Protein AF-A0A6I1F0N5-F1 (afdb_monomer)

Mean predicted aligned error: 3.84 Å

Foldseek 3Di:
DWDFQLVVCVDDPSVVPDDPDDPVLRRQTAPEEEEDPDLPCLVVQPASYEYEYQCPVCPVPPVSVVVSVVSCVVSNHSYYHHPPPPVD

Structure (mmCIF, N/CA/C/O backbone):
data_AF-A0A6I1F0N5-F1
#
_entry.id   AF-A0A6I1F0N5-F1
#
loop_
_atom_site.group_PDB
_atom_site.id
_atom_site.type_symbol
_atom_site.label_atom_id
_atom_site.label_alt_id
_atom_site.label_comp_id
_atom_site.label_asym_id
_atom_site.label_entity_id
_atom_site.label_seq_id
_atom_site.pdbx_PDB_ins_code
_atom_site.Cartn_x
_atom_site.Cartn_y
_atom_site.Cartn_z
_atom_site.occupancy
_atom_site.B_iso_or_equiv
_atom_site.auth_seq_id
_atom_site.auth_comp_id
_atom_site.auth_asym_id
_atom_site.auth_atom_id
_atom_site.pdbx_PDB_model_num
ATOM 1 N N . MET A 1 1 ? -19.900 -0.296 3.363 1.00 76.69 1 MET A N 1
ATOM 2 C CA . MET A 1 1 ? -19.392 0.148 4.679 1.00 76.69 1 MET A CA 1
ATOM 3 C C . MET A 1 1 ? -17.875 0.050 4.626 1.00 76.69 1 MET A C 1
ATOM 5 O O . MET A 1 1 ? -17.406 -0.992 4.193 1.00 76.69 1 MET A O 1
ATOM 9 N N . GLY A 1 2 ? -17.138 1.117 4.937 1.00 92.12 2 GLY A N 1
ATOM 10 C CA . GLY A 1 2 ? -15.667 1.106 4.959 1.00 92.12 2 GLY A CA 1
ATOM 11 C C . GLY A 1 2 ? -15.124 1.177 6.387 1.00 92.12 2 GLY A C 1
ATOM 12 O O . GLY A 1 2 ? -15.885 1.490 7.302 1.00 92.12 2 GLY A O 1
ATOM 13 N N . ILE A 1 3 ? -13.834 0.897 6.567 1.00 96.56 3 ILE A N 1
ATOM 14 C CA . ILE A 1 3 ? -13.122 1.002 7.858 1.00 96.56 3 ILE A CA 1
ATOM 15 C C . ILE A 1 3 ? -12.026 2.064 7.773 1.00 96.56 3 ILE A C 1
ATOM 17 O O . ILE A 1 3 ? -11.584 2.381 6.671 1.00 96.56 3 ILE A O 1
ATOM 21 N N . MET A 1 4 ? -11.572 2.620 8.898 1.00 97.50 4 MET A N 1
ATOM 22 C CA . MET A 1 4 ? -10.445 3.556 8.857 1.00 97.50 4 MET A CA 1
ATOM 23 C C . MET A 1 4 ? -9.122 2.808 8.682 1.00 97.50 4 MET A C 1
ATOM 25 O O . MET A 1 4 ? -8.974 1.673 9.139 1.00 97.50 4 MET A O 1
ATOM 29 N N . VAL A 1 5 ? -8.127 3.464 8.081 1.00 96.81 5 VAL A N 1
ATOM 30 C CA . VAL A 1 5 ? -6.765 2.913 7.948 1.00 96.81 5 VAL A CA 1
ATOM 31 C C . VAL A 1 5 ? -6.206 2.482 9.306 1.00 96.81 5 VAL A C 1
ATOM 33 O O . VAL A 1 5 ? -5.656 1.389 9.422 1.00 96.81 5 VAL A O 1
ATOM 36 N N . ARG A 1 6 ? -6.400 3.289 10.355 1.00 97.00 6 ARG A N 1
ATOM 37 C CA . ARG A 1 6 ? -5.968 2.946 11.721 1.00 97.00 6 ARG A CA 1
ATOM 38 C C . ARG A 1 6 ? -6.578 1.647 12.250 1.00 97.00 6 ARG A C 1
ATOM 40 O O . ARG A 1 6 ? -5.895 0.908 12.948 1.00 97.00 6 ARG A O 1
ATOM 47 N N . ASP A 1 7 ? -7.832 1.364 11.901 1.00 96.56 7 ASP A N 1
ATOM 48 C CA . ASP A 1 7 ? -8.516 0.151 12.344 1.00 96.56 7 ASP A CA 1
ATOM 49 C C . ASP A 1 7 ? -7.988 -1.049 11.551 1.00 96.56 7 ASP A C 1
ATOM 51 O O . ASP A 1 7 ? -7.738 -2.107 12.121 1.00 96.56 7 ASP A O 1
ATOM 55 N N . ALA A 1 8 ? -7.734 -0.866 10.248 1.00 95.88 8 ALA A N 1
ATOM 56 C CA . ALA A 1 8 ? -7.165 -1.894 9.380 1.00 95.88 8 ALA A CA 1
ATOM 57 C C . ALA A 1 8 ? -5.777 -2.368 9.841 1.00 95.88 8 ALA A C 1
ATOM 59 O O . ALA A 1 8 ? -5.491 -3.561 9.767 1.00 95.88 8 ALA A O 1
ATOM 60 N N . LEU A 1 9 ? -4.941 -1.471 10.378 1.00 95.12 9 LEU A N 1
ATOM 61 C CA . LEU A 1 9 ? -3.639 -1.825 10.964 1.00 95.12 9 LEU A CA 1
ATOM 62 C C . LEU A 1 9 ? -3.754 -2.778 12.170 1.00 95.12 9 LEU A C 1
ATOM 64 O O . LEU A 1 9 ? -2.776 -3.426 12.527 1.00 95.12 9 LEU A O 1
ATOM 68 N N . GLY A 1 10 ? -4.936 -2.899 12.779 1.00 95.50 10 GLY A N 1
ATOM 69 C CA . GLY A 1 10 ? -5.225 -3.855 13.849 1.00 95.50 10 GLY A CA 1
ATOM 70 C C . GLY A 1 10 ? -5.710 -5.231 13.374 1.00 95.50 10 GLY A C 1
ATOM 71 O O . GLY A 1 10 ? -6.038 -6.068 14.213 1.00 95.50 10 GLY A O 1
ATOM 72 N N . ILE A 1 11 ? -5.804 -5.481 12.061 1.00 94.56 11 ILE A N 1
ATOM 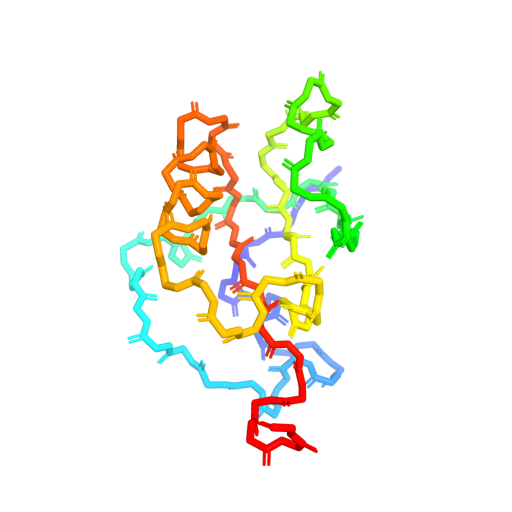73 C CA . ILE A 1 11 ? -6.475 -6.667 11.507 1.00 94.56 11 ILE A CA 1
ATOM 74 C C . ILE A 1 11 ? -5.474 -7.636 10.868 1.00 94.56 11 ILE A C 1
ATOM 76 O O . ILE A 1 11 ? -4.780 -7.305 9.907 1.00 94.56 11 ILE A O 1
ATOM 80 N N . GLY A 1 12 ? -5.482 -8.890 11.330 1.00 92.69 12 GLY A N 1
ATOM 81 C CA . GLY A 1 12 ? -4.796 -10.002 10.667 1.00 92.69 12 GLY A CA 1
ATOM 82 C C . GLY A 1 12 ? -3.310 -9.731 10.421 1.00 92.69 12 GLY A C 1
ATOM 83 O O . GLY A 1 12 ? -2.601 -9.301 11.317 1.00 92.69 12 GLY A O 1
ATOM 84 N N . ALA A 1 13 ? -2.829 -9.967 9.197 1.00 89.25 13 ALA A N 1
ATOM 85 C CA . ALA A 1 13 ? -1.416 -9.775 8.859 1.00 89.25 13 ALA A CA 1
ATOM 86 C C . ALA A 1 13 ? -0.960 -8.301 8.864 1.00 89.25 13 ALA A C 1
ATOM 88 O O . ALA A 1 13 ? 0.242 -8.042 8.944 1.00 89.25 13 ALA A O 1
ATOM 89 N N . LEU A 1 14 ? -1.886 -7.333 8.803 1.00 92.38 14 LEU A N 1
ATOM 90 C CA . LEU A 1 14 ? -1.544 -5.907 8.813 1.00 92.38 14 LEU A CA 1
ATOM 91 C C . LEU A 1 14 ? -0.990 -5.450 10.169 1.00 92.38 14 LEU A C 1
ATOM 93 O O . LEU A 1 14 ? -0.263 -4.460 10.201 1.00 92.38 14 LEU A O 1
ATOM 97 N N . THR A 1 15 ? -1.226 -6.203 11.253 1.00 94.94 15 THR A N 1
ATOM 98 C CA . THR A 1 15 ? -0.637 -5.929 12.578 1.00 94.94 15 THR A CA 1
ATOM 99 C C . THR A 1 15 ? 0.883 -6.044 12.591 1.00 94.94 15 THR A 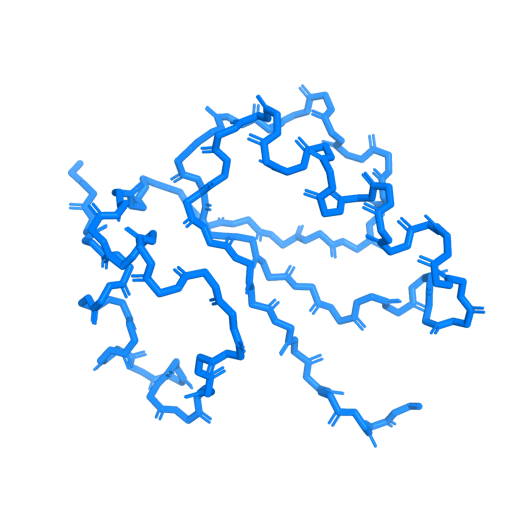C 1
ATOM 101 O O . THR A 1 15 ? 1.538 -5.481 13.462 1.00 94.94 15 THR A O 1
ATOM 104 N N . ASN A 1 16 ? 1.449 -6.783 11.634 1.00 91.25 16 ASN A N 1
ATOM 105 C CA . ASN A 1 16 ? 2.895 -6.921 11.462 1.00 91.25 16 ASN A CA 1
ATOM 106 C C . ASN A 1 16 ? 3.475 -5.801 10.585 1.00 91.25 16 ASN A C 1
ATOM 108 O O . ASN A 1 16 ? 4.693 -5.684 10.447 1.00 91.25 16 ASN A O 1
ATOM 112 N N . GLY A 1 17 ? 2.610 -5.003 9.957 1.00 90.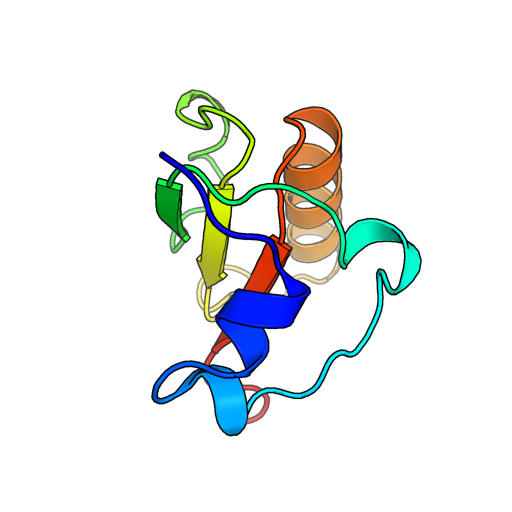62 17 GLY A N 1
ATOM 113 C CA . GLY A 1 17 ? 2.998 -3.854 9.160 1.00 90.62 17 GLY A CA 1
ATOM 114 C C . GLY A 1 17 ? 3.473 -2.700 10.037 1.00 90.62 17 GLY A C 1
ATOM 115 O O . GLY A 1 17 ? 3.015 -2.504 11.162 1.00 90.62 17 GLY A O 1
ATOM 116 N N . LYS A 1 18 ? 4.384 -1.892 9.494 1.00 92.62 18 LYS A N 1
ATOM 117 C CA . LYS A 1 18 ? 4.835 -0.648 10.118 1.00 92.62 18 LYS A CA 1
ATOM 118 C C . LYS A 1 18 ? 4.383 0.534 9.275 1.00 92.62 18 LYS A C 1
ATOM 120 O O . LYS A 1 18 ? 4.634 0.568 8.073 1.00 92.62 18 LYS A O 1
ATOM 125 N N . LEU A 1 19 ? 3.777 1.530 9.916 1.00 94.44 19 LEU A N 1
ATOM 126 C CA . LEU A 1 19 ? 3.500 2.807 9.269 1.00 94.44 19 LEU A CA 1
ATOM 127 C C . LEU A 1 19 ? 4.821 3.551 9.034 1.00 94.44 19 LEU A C 1
ATOM 129 O O . LEU A 1 19 ? 5.527 3.890 9.984 1.00 94.44 19 LEU A O 1
ATOM 133 N N . LEU A 1 20 ? 5.172 3.767 7.767 1.00 94.62 20 LEU A N 1
ATOM 134 C CA . LEU A 1 20 ? 6.408 4.458 7.380 1.00 94.62 20 LEU A CA 1
ATOM 135 C C . LEU A 1 20 ? 6.192 5.959 7.153 1.00 94.62 20 LEU A C 1
ATOM 137 O O . LEU A 1 20 ? 7.078 6.759 7.438 1.00 94.62 20 LEU A O 1
ATOM 141 N N . ALA A 1 21 ? 5.021 6.340 6.643 1.00 94.50 21 ALA A N 1
ATOM 142 C CA . ALA A 1 21 ? 4.669 7.711 6.286 1.00 94.50 21 ALA A CA 1
ATOM 143 C C . ALA A 1 21 ? 3.141 7.897 6.290 1.00 94.50 21 ALA A C 1
ATOM 145 O O . ALA A 1 21 ? 2.398 6.940 6.487 1.00 94.50 21 ALA A O 1
ATOM 146 N N . GLY A 1 22 ? 2.671 9.128 6.055 1.00 94.25 22 GLY A N 1
ATOM 147 C CA . GLY A 1 22 ? 1.240 9.401 5.865 1.00 94.25 22 GLY A CA 1
ATOM 148 C C . GLY A 1 22 ? 0.397 9.325 7.142 1.00 94.25 22 GLY A C 1
ATOM 149 O O . GLY A 1 22 ? -0.773 8.968 7.074 1.00 94.25 22 GLY A O 1
ATOM 150 N N . HIS A 1 23 ? 0.967 9.668 8.302 1.00 96.00 23 HIS A 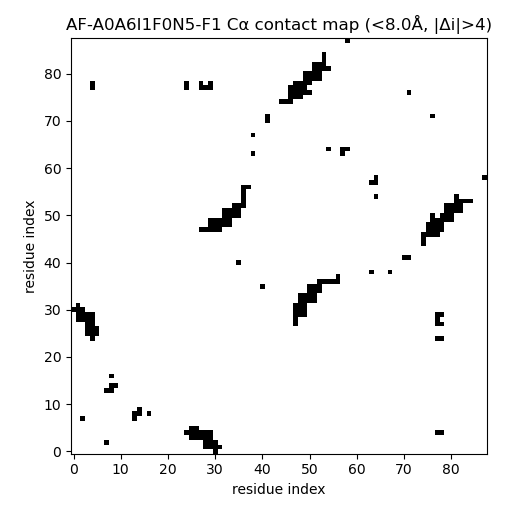N 1
ATOM 151 C CA . HIS A 1 23 ? 0.287 9.627 9.607 1.00 96.00 23 HIS A CA 1
ATOM 152 C C . HIS A 1 23 ? -1.043 10.399 9.635 1.00 96.00 23 HIS A C 1
ATOM 154 O O . HIS A 1 23 ? -1.998 9.962 10.273 1.00 96.00 23 HIS A O 1
ATOM 160 N N . GLU A 1 24 ? -1.137 11.508 8.900 1.00 95.19 24 GLU A N 1
ATOM 161 C CA . GLU A 1 24 ? -2.371 12.298 8.780 1.00 95.19 24 GLU A CA 1
ATOM 162 C C . GLU A 1 24 ? -3.501 11.538 8.056 1.00 95.19 24 GLU A C 1
ATOM 164 O O . GLU A 1 24 ? -4.677 11.814 8.277 1.00 95.19 24 GLU A O 1
ATOM 169 N N . GLY A 1 25 ? -3.159 10.526 7.250 1.00 95.31 25 GLY A N 1
ATOM 170 C CA . GLY A 1 25 ? -4.096 9.672 6.516 1.00 95.31 25 GLY A CA 1
ATOM 171 C C . GLY A 1 25 ? -4.682 8.512 7.327 1.00 95.31 25 GLY A C 1
ATOM 172 O O . GLY A 1 25 ? -5.459 7.728 6.790 1.00 95.31 25 GLY A O 1
ATOM 173 N N . LEU A 1 26 ? -4.367 8.378 8.621 1.00 96.38 26 LEU A N 1
ATOM 174 C CA . LEU A 1 26 ? -4.868 7.274 9.458 1.00 96.38 26 LEU A CA 1
ATOM 175 C C . LEU A 1 26 ? -6.399 7.239 9.603 1.00 96.38 26 LEU A C 1
ATOM 177 O O . LEU A 1 26 ? -6.971 6.182 9.879 1.00 96.38 26 LEU A O 1
ATOM 181 N N . ASN A 1 27 ? -7.054 8.383 9.401 1.00 96.81 27 ASN A N 1
ATOM 182 C CA . ASN A 1 27 ? -8.511 8.511 9.425 1.00 96.81 27 ASN A CA 1
ATOM 183 C C . ASN A 1 27 ? -9.153 8.345 8.034 1.00 96.81 27 ASN A C 1
ATOM 185 O O . ASN A 1 27 ? -10.374 8.457 7.923 1.00 96.81 27 ASN A O 1
ATOM 189 N N . ASN A 1 28 ? -8.368 8.081 6.981 1.00 96.69 28 ASN A N 1
ATOM 190 C CA . ASN A 1 28 ? -8.909 7.785 5.656 1.00 96.69 28 ASN A CA 1
ATOM 191 C C . ASN A 1 28 ? -9.784 6.532 5.718 1.00 96.69 28 ASN A C 1
ATOM 193 O O . ASN A 1 28 ? -9.471 5.572 6.425 1.00 96.69 28 ASN A O 1
ATOM 197 N N . ILE A 1 29 ? -10.872 6.536 4.950 1.00 97.44 29 ILE A N 1
ATOM 198 C CA . ILE A 1 29 ? -11.781 5.397 4.853 1.00 97.44 29 ILE A CA 1
ATOM 199 C C . ILE A 1 29 ? -11.303 4.470 3.741 1.00 97.44 29 ILE A C 1
ATOM 201 O O . ILE A 1 29 ? -11.132 4.894 2.603 1.00 97.44 29 ILE A O 1
ATOM 205 N N . ILE A 1 30 ? -11.139 3.195 4.072 1.00 97.00 30 ILE A N 1
ATOM 206 C CA . ILE A 1 30 ? -10.906 2.104 3.133 1.00 97.00 30 ILE A CA 1
ATOM 207 C C . ILE A 1 30 ? -12.266 1.512 2.757 1.00 97.00 30 ILE A C 1
ATOM 209 O O . ILE A 1 30 ? -12.975 0.950 3.596 1.00 97.00 30 ILE A O 1
ATOM 213 N N . ASN A 1 31 ? -12.631 1.630 1.483 1.00 96.00 31 ASN A N 1
ATOM 214 C CA . ASN A 1 31 ? -13.821 1.027 0.889 1.00 96.00 31 ASN A CA 1
ATOM 215 C C . ASN A 1 31 ? -13.502 -0.234 0.080 1.00 96.00 31 ASN A C 1
ATOM 217 O O . ASN A 1 31 ? -14.351 -1.122 -0.014 1.00 96.00 31 ASN A O 1
ATOM 221 N N . HIS A 1 32 ? -12.299 -0.311 -0.488 1.00 92.81 32 HIS A N 1
ATOM 222 C CA . HIS A 1 32 ? -11.861 -1.419 -1.330 1.00 92.81 32 HIS A CA 1
ATOM 223 C C . HIS A 1 32 ? -10.414 -1.801 -1.015 1.00 92.81 32 HIS A C 1
ATOM 225 O O . HIS A 1 32 ? -9.651 -0.999 -0.478 1.00 92.81 32 HIS A O 1
ATOM 231 N N . VAL A 1 33 ? -10.042 -3.030 -1.358 1.00 92.81 33 VAL A N 1
ATOM 232 C CA . VAL A 1 33 ? -8.661 -3.512 -1.290 1.00 92.81 33 VAL A CA 1
ATOM 233 C C . VAL A 1 33 ? -8.290 -4.010 -2.677 1.00 92.81 33 VAL A C 1
ATOM 235 O O . VAL A 1 33 ? -9.034 -4.804 -3.253 1.00 92.81 33 VAL A O 1
ATOM 238 N N . SER A 1 34 ? -7.154 -3.548 -3.187 1.00 91.75 34 SER A N 1
ATOM 239 C CA . SER A 1 34 ? -6.687 -3.839 -4.542 1.00 91.75 34 SER A CA 1
ATOM 240 C C . SER A 1 34 ? -5.202 -4.190 -4.524 1.00 91.75 34 SER A C 1
ATOM 242 O O . SER A 1 34 ? -4.434 -3.639 -3.739 1.00 91.75 34 SER A O 1
ATOM 244 N N . VAL A 1 35 ? -4.778 -5.117 -5.379 1.00 90.88 35 VAL A N 1
ATOM 245 C CA . VAL A 1 35 ? -3.365 -5.504 -5.519 1.00 90.88 35 VAL A CA 1
ATOM 246 C C . VAL A 1 35 ? -2.837 -4.933 -6.831 1.00 90.88 35 VAL A C 1
ATOM 248 O O . VAL A 1 35 ? -3.470 -5.110 -7.871 1.00 90.88 35 VAL A O 1
ATOM 251 N N . ILE A 1 36 ? -1.698 -4.239 -6.787 1.00 87.56 36 ILE A N 1
ATOM 252 C CA . ILE A 1 36 ? -1.044 -3.669 -7.971 1.00 87.56 36 ILE A CA 1
ATOM 253 C C . ILE A 1 36 ? 0.256 -4.419 -8.232 1.00 87.56 36 ILE A C 1
ATOM 255 O O . ILE A 1 36 ? 1.199 -4.337 -7.442 1.00 87.56 36 ILE A O 1
ATOM 259 N N . GLU A 1 37 ? 0.329 -5.065 -9.391 1.00 78.12 37 GLU A N 1
ATOM 260 C CA . GLU A 1 37 ? 1.579 -5.618 -9.931 1.00 78.12 37 GLU A CA 1
ATOM 261 C C . GLU A 1 37 ? 2.063 -4.875 -11.183 1.00 78.12 37 GLU A C 1
ATOM 263 O O . GLU A 1 37 ? 3.257 -4.885 -11.487 1.00 78.12 37 GLU A O 1
ATOM 268 N N . VAL A 1 38 ? 1.161 -4.169 -11.875 1.00 76.06 38 VAL A N 1
ATOM 269 C CA . VAL A 1 38 ? 1.467 -3.412 -13.095 1.00 76.06 38 VAL A CA 1
ATOM 270 C C . VAL A 1 38 ? 1.173 -1.923 -12.864 1.00 76.06 38 VAL A C 1
ATOM 272 O O . VAL A 1 38 ? 0.040 -1.579 -12.517 1.00 76.06 38 VAL A O 1
ATOM 275 N N . PRO A 1 39 ? 2.156 -1.024 -13.054 1.00 67.12 39 PRO A N 1
ATOM 276 C CA . PRO A 1 39 ? 2.016 0.405 -12.751 1.00 67.12 39 PRO A CA 1
ATOM 277 C C . PRO A 1 39 ? 0.980 1.132 -13.626 1.00 67.12 39 PRO A C 1
ATOM 279 O O . PRO A 1 39 ? 0.439 2.157 -13.211 1.00 67.12 39 PRO A O 1
ATOM 282 N N . ASP A 1 40 ? 0.647 0.590 -14.799 1.00 71.94 40 ASP A N 1
ATOM 283 C CA . ASP A 1 40 ? -0.318 1.190 -15.727 1.00 71.94 40 ASP A CA 1
ATOM 284 C C . ASP A 1 40 ? -1.788 0.956 -15.344 1.00 71.94 40 ASP A C 1
ATOM 286 O O . ASP A 1 40 ? -2.681 1.464 -16.012 1.00 71.94 40 ASP A O 1
ATOM 290 N N . ALA A 1 41 ? -2.077 0.284 -14.225 1.00 71.44 41 ALA A N 1
ATOM 291 C CA . ALA A 1 41 ? -3.450 0.004 -13.789 1.00 71.44 41 ALA A CA 1
ATOM 292 C C . ALA A 1 41 ? -4.243 1.222 -13.254 1.00 71.44 41 ALA A C 1
ATOM 294 O O . ALA A 1 41 ? -5.365 1.079 -12.765 1.00 71.44 41 ALA A O 1
ATOM 295 N N . HIS A 1 42 ? -3.670 2.423 -13.342 1.00 70.25 42 HIS A N 1
ATOM 296 C CA . HIS A 1 42 ? -4.186 3.659 -12.752 1.00 70.25 42 HIS A CA 1
ATOM 297 C C . HIS A 1 42 ? -5.567 4.104 -13.256 1.00 70.25 42 HIS A C 1
ATOM 299 O O . HIS A 1 42 ? -6.274 4.826 -12.547 1.00 70.25 42 HIS A O 1
ATOM 305 N N . GLU A 1 43 ? -5.982 3.674 -14.449 1.00 75.06 43 GLU A N 1
ATOM 306 C CA . GLU A 1 43 ? -7.311 3.979 -14.996 1.00 75.06 43 GLU A CA 1
ATOM 307 C C . GLU A 1 43 ? -8.448 3.262 -14.252 1.00 75.06 43 GLU A C 1
ATOM 309 O O . GLU A 1 43 ? -9.589 3.722 -14.280 1.00 75.06 43 GLU A O 1
ATOM 314 N N . TRP A 1 44 ? -8.147 2.177 -13.532 1.00 79.62 44 TRP A N 1
ATOM 315 C CA . TRP A 1 44 ? -9.146 1.380 -12.812 1.00 79.62 44 TRP A CA 1
ATOM 316 C C . TRP A 1 44 ? -9.265 1.722 -11.325 1.00 79.62 44 TRP A C 1
ATOM 318 O O . TRP A 1 44 ? -10.039 1.077 -10.613 1.00 79.62 44 TRP A O 1
ATOM 328 N N . PHE A 1 45 ? -8.534 2.736 -10.852 1.00 85.31 45 PHE A N 1
ATOM 329 C CA . PHE A 1 45 ? -8.567 3.144 -9.450 1.00 85.31 45 PHE A CA 1
ATOM 330 C C . PHE A 1 45 ? -9.908 3.805 -9.115 1.00 85.31 45 PHE A C 1
ATOM 332 O O . PHE A 1 45 ? -10.317 4.797 -9.721 1.00 85.31 45 PHE A O 1
ATOM 339 N N . ARG A 1 46 ? -10.588 3.246 -8.119 1.00 85.62 46 ARG A N 1
ATOM 340 C CA . ARG A 1 46 ? -11.901 3.668 -7.615 1.00 85.62 46 ARG A CA 1
ATOM 341 C C . ARG A 1 46 ? -11.785 4.736 -6.528 1.00 85.62 46 ARG A C 1
ATOM 343 O O . ARG A 1 46 ? -12.763 5.427 -6.255 1.00 85.62 46 ARG A O 1
ATOM 350 N N . GLY A 1 47 ? -10.599 4.880 -5.938 1.00 88.94 47 GLY A N 1
ATOM 351 C CA . GLY A 1 47 ? -10.365 5.738 -4.779 1.00 88.94 47 GLY A CA 1
ATOM 352 C C . GLY A 1 47 ? -10.855 5.094 -3.481 1.00 88.94 47 GLY A C 1
ATOM 353 O O . GLY A 1 47 ? -11.579 4.097 -3.489 1.00 88.94 47 GLY A O 1
ATOM 354 N N . ASN A 1 48 ? -10.416 5.645 -2.347 1.00 93.81 48 ASN A N 1
ATOM 355 C CA . ASN A 1 48 ? -10.624 5.064 -1.018 1.00 93.81 48 ASN A CA 1
ATOM 356 C C . ASN A 1 48 ? -10.173 3.592 -0.936 1.00 93.81 48 ASN A C 1
ATOM 358 O O . ASN A 1 48 ? -10.792 2.767 -0.261 1.00 93.81 48 ASN A O 1
ATOM 362 N N . GLU A 1 49 ? -9.116 3.235 -1.663 1.00 94.38 49 GLU A N 1
ATOM 363 C CA . GLU A 1 49 ? -8.610 1.864 -1.710 1.00 94.38 49 GLU A CA 1
ATOM 364 C C . GLU A 1 49 ? -7.378 1.712 -0.824 1.00 94.38 49 GLU A C 1
ATOM 366 O O . GLU A 1 49 ? -6.552 2.620 -0.727 1.00 94.38 49 GLU A O 1
ATOM 371 N N . LEU A 1 50 ? -7.244 0.550 -0.195 1.00 95.31 50 LEU A N 1
ATOM 372 C CA . LEU A 1 50 ? -5.963 0.072 0.301 1.00 95.31 50 LEU A CA 1
ATOM 373 C C . LEU A 1 50 ? -5.293 -0.703 -0.831 1.00 95.31 50 LEU A C 1
ATOM 375 O O . LEU A 1 50 ? -5.756 -1.785 -1.202 1.00 95.31 50 LEU A O 1
ATOM 379 N N . PHE A 1 51 ? -4.204 -0.162 -1.363 1.00 94.38 51 PHE A N 1
ATOM 380 C CA . PHE A 1 51 ? -3.405 -0.870 -2.352 1.00 94.38 51 PHE A CA 1
ATOM 381 C C . PHE A 1 51 ? -2.321 -1.704 -1.691 1.00 94.38 51 PHE A C 1
ATOM 383 O O . PHE A 1 51 ? -1.650 -1.235 -0.777 1.00 94.38 51 PHE A O 1
ATOM 390 N N . LEU A 1 52 ? -2.120 -2.920 -2.184 1.00 93.75 52 LEU A N 1
ATOM 391 C CA . LEU A 1 52 ? -1.009 -3.787 -1.812 1.00 93.75 52 LEU A CA 1
ATOM 392 C C . LEU A 1 52 ? -0.106 -3.996 -3.025 1.00 93.75 52 LEU A C 1
ATOM 394 O O . LEU A 1 52 ? -0.588 -4.269 -4.124 1.00 93.75 52 LEU A O 1
ATOM 398 N N . THR A 1 53 ? 1.202 -3.869 -2.840 1.00 92.12 53 THR A N 1
ATOM 399 C CA . THR A 1 53 ? 2.174 -4.102 -3.910 1.00 92.12 53 THR A CA 1
ATOM 400 C C . THR A 1 53 ? 3.503 -4.581 -3.346 1.00 92.12 53 THR A C 1
ATOM 402 O O . THR A 1 53 ? 3.883 -4.212 -2.239 1.00 92.12 53 THR A O 1
ATOM 405 N N . ALA A 1 54 ? 4.229 -5.386 -4.117 1.00 91.12 54 ALA A N 1
ATOM 406 C CA . ALA A 1 54 ? 5.632 -5.702 -3.850 1.00 91.12 54 ALA A CA 1
ATOM 407 C C . ALA A 1 54 ? 6.595 -4.809 -4.657 1.00 91.12 54 ALA A C 1
ATOM 409 O O . ALA A 1 54 ? 7.804 -4.981 -4.562 1.00 91.12 54 ALA A O 1
ATOM 410 N N . PHE A 1 55 ? 6.069 -3.913 -5.509 1.00 90.31 55 PHE A N 1
ATOM 411 C CA . PHE A 1 55 ? 6.835 -3.154 -6.507 1.00 90.31 55 PHE A CA 1
ATOM 412 C C . PHE A 1 55 ? 7.752 -4.001 -7.398 1.00 90.31 55 PHE A C 1
ATOM 414 O O . PHE A 1 55 ? 8.664 -3.467 -8.013 1.00 90.31 55 PHE A O 1
ATOM 421 N N . TYR A 1 56 ? 7.490 -5.301 -7.538 1.00 88.19 56 TYR A N 1
ATOM 422 C CA . TYR A 1 56 ? 8.406 -6.236 -8.193 1.00 88.19 56 TYR A CA 1
ATOM 423 C C . TYR A 1 56 ? 8.819 -5.800 -9.610 1.00 88.19 56 TYR A C 1
ATOM 425 O O . TYR A 1 56 ? 9.999 -5.794 -9.954 1.00 88.19 56 TYR A 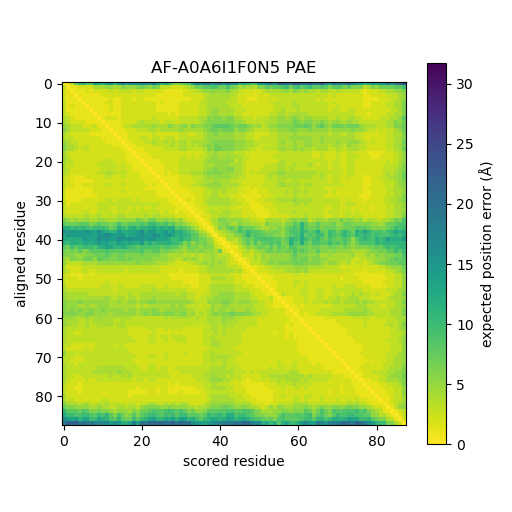O 1
ATOM 433 N N . THR A 1 57 ? 7.854 -5.342 -10.414 1.00 86.81 57 THR A N 1
ATOM 434 C CA . THR A 1 57 ? 8.077 -4.868 -11.792 1.00 86.81 57 THR A CA 1
ATOM 435 C C . THR A 1 57 ? 8.898 -3.580 -11.883 1.00 86.81 57 THR A C 1
ATOM 437 O O . THR A 1 57 ? 9.500 -3.317 -12.920 1.00 86.81 57 THR A O 1
ATOM 440 N N . ILE A 1 58 ? 8.955 -2.795 -10.805 1.00 89.81 58 ILE A N 1
ATOM 441 C CA . ILE A 1 58 ? 9.623 -1.488 -10.730 1.00 89.81 58 ILE A CA 1
ATOM 442 C C . ILE A 1 58 ? 10.612 -1.407 -9.556 1.00 89.81 58 ILE A C 1
ATOM 444 O O . ILE A 1 58 ? 10.949 -0.320 -9.090 1.00 89.81 58 ILE A O 1
ATOM 448 N N . GLN A 1 59 ? 11.097 -2.548 -9.058 1.00 87.56 59 GLN A N 1
ATOM 449 C CA . GLN A 1 59 ? 11.891 -2.619 -7.823 1.00 87.56 59 GLN A CA 1
ATOM 450 C C . GLN A 1 59 ? 13.192 -1.805 -7.902 1.00 87.56 59 GLN A C 1
ATOM 452 O O . GLN A 1 59 ? 13.594 -1.178 -6.927 1.00 87.56 59 GLN A O 1
ATOM 457 N N . ASN A 1 60 ? 13.793 -1.744 -9.096 1.00 89.62 60 ASN A N 1
ATOM 458 C CA . ASN A 1 60 ? 15.028 -1.008 -9.379 1.00 89.62 60 ASN A CA 1
ATOM 459 C C . ASN A 1 60 ? 14.780 0.384 -9.988 1.00 89.62 60 ASN A C 1
ATOM 461 O O . ASN A 1 60 ? 15.731 1.056 -10.382 1.00 89.62 60 ASN A O 1
ATOM 465 N N . ASP A 1 61 ? 13.521 0.816 -10.093 1.00 91.88 61 ASP A N 1
ATOM 466 C CA . ASP A 1 61 ? 13.135 2.090 -10.698 1.00 91.88 61 ASP A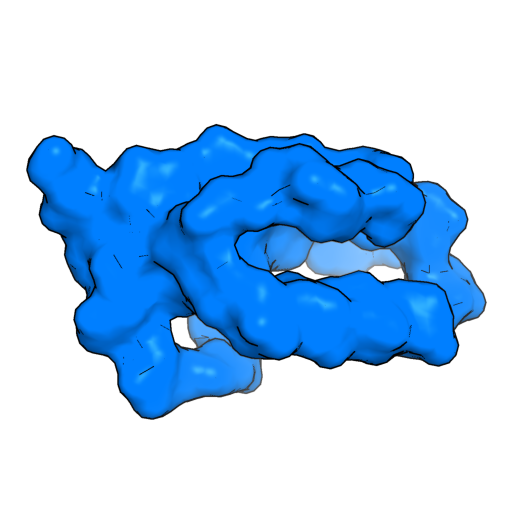 CA 1
ATOM 467 C C . ASP A 1 61 ? 12.398 2.970 -9.680 1.00 91.88 61 ASP A C 1
ATOM 469 O O . ASP A 1 61 ? 11.171 2.963 -9.552 1.00 91.88 61 ASP A O 1
ATOM 473 N N . ILE A 1 62 ? 13.183 3.762 -8.946 1.00 92.44 62 ILE A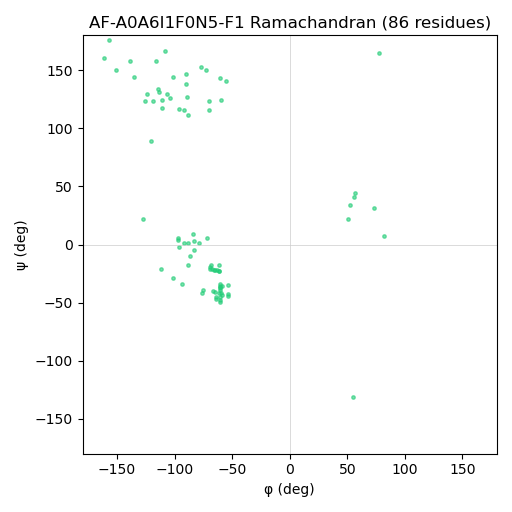 N 1
ATOM 474 C CA . ILE A 1 62 ? 12.673 4.713 -7.950 1.00 92.44 62 ILE A CA 1
ATOM 475 C C . ILE A 1 62 ? 11.748 5.745 -8.607 1.00 92.44 62 ILE A C 1
ATOM 477 O O . ILE A 1 62 ? 10.742 6.136 -8.016 1.00 92.44 62 ILE A O 1
ATOM 481 N N . SER A 1 63 ? 12.051 6.187 -9.830 1.00 94.06 63 SER A N 1
ATOM 482 C CA . SER A 1 63 ? 11.229 7.171 -10.534 1.00 94.06 63 SER A CA 1
ATOM 483 C C . SER A 1 63 ? 9.843 6.611 -10.855 1.00 94.06 63 SER A C 1
ATOM 485 O O . SER A 1 63 ? 8.845 7.306 -10.651 1.00 94.06 63 SER A O 1
ATOM 487 N N . ALA A 1 64 ? 9.755 5.350 -11.280 1.00 91.38 64 ALA A N 1
ATOM 488 C CA . ALA A 1 64 ? 8.483 4.669 -11.496 1.00 91.38 64 ALA A CA 1
ATOM 489 C C . ALA A 1 64 ? 7.710 4.446 -10.184 1.00 91.38 64 ALA A C 1
ATOM 491 O O . ALA A 1 64 ? 6.496 4.666 -10.155 1.00 91.38 64 ALA A O 1
ATOM 492 N N . GLN A 1 65 ? 8.390 4.082 -9.089 1.00 91.25 65 GLN A N 1
ATOM 493 C CA . GLN A 1 65 ? 7.756 3.943 -7.769 1.00 91.25 65 GLN A CA 1
ATOM 494 C C . GLN A 1 65 ? 7.152 5.267 -7.296 1.00 91.25 65 GLN A C 1
ATOM 496 O O . GLN A 1 65 ? 5.987 5.311 -6.896 1.00 91.25 65 GLN A O 1
ATOM 501 N N . LEU A 1 66 ? 7.912 6.362 -7.398 1.00 93.19 66 LEU A N 1
ATOM 502 C CA . LEU A 1 66 ? 7.438 7.700 -7.047 1.00 93.19 66 LEU A CA 1
ATOM 503 C C . LEU A 1 66 ? 6.242 8.110 -7.906 1.00 93.19 66 LEU A C 1
ATOM 505 O O . LEU A 1 66 ? 5.243 8.576 -7.366 1.00 93.19 66 LEU A O 1
ATOM 509 N N . LYS A 1 67 ? 6.303 7.873 -9.221 1.00 92.25 67 LYS A N 1
ATOM 510 C CA . LYS A 1 67 ? 5.196 8.173 -10.137 1.00 92.25 67 LYS A CA 1
ATOM 511 C C . LYS A 1 67 ? 3.918 7.424 -9.748 1.00 92.25 67 LYS A C 1
ATOM 513 O O . LYS A 1 67 ? 2.845 8.022 -9.723 1.00 92.25 67 LYS A O 1
ATOM 518 N N . LEU A 1 68 ? 4.027 6.141 -9.398 1.00 90.62 68 LEU A N 1
ATOM 519 C CA . LEU A 1 68 ? 2.887 5.351 -8.933 1.00 90.62 68 LEU A CA 1
ATOM 520 C C . LEU A 1 68 ? 2.321 5.901 -7.615 1.00 90.62 68 LEU A C 1
ATOM 522 O O . LEU A 1 68 ? 1.111 6.085 -7.508 1.00 90.62 68 LEU A O 1
ATOM 526 N N . ILE A 1 69 ? 3.171 6.237 -6.642 1.00 92.06 69 ILE A N 1
ATOM 527 C CA . ILE A 1 69 ? 2.736 6.853 -5.377 1.00 92.06 69 ILE A CA 1
ATOM 528 C C . ILE A 1 69 ? 2.008 8.184 -5.632 1.00 92.06 69 ILE A C 1
ATOM 530 O O . ILE A 1 69 ? 0.959 8.432 -5.033 1.00 92.06 69 ILE A O 1
ATOM 534 N N . THR A 1 70 ? 2.508 9.018 -6.548 1.00 92.31 70 THR A N 1
ATOM 535 C CA . THR A 1 70 ? 1.847 10.269 -6.945 1.00 92.31 70 THR A CA 1
ATOM 536 C C . THR A 1 70 ? 0.463 10.005 -7.536 1.00 92.31 70 THR A C 1
ATOM 538 O O . THR A 1 70 ? -0.510 10.581 -7.053 1.00 92.31 70 THR A O 1
ATOM 541 N N . HIS A 1 71 ? 0.338 9.083 -8.495 1.00 90.31 71 HIS A N 1
ATOM 542 C CA 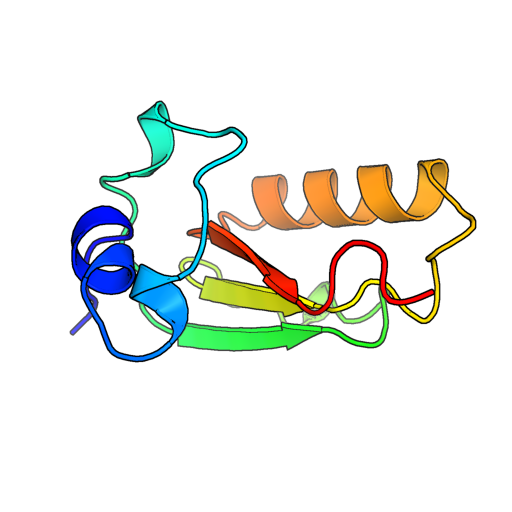. HIS A 1 71 ? -0.962 8.737 -9.081 1.00 90.31 71 HIS A CA 1
ATOM 543 C C . HIS A 1 71 ? -1.952 8.199 -8.037 1.00 90.31 71 HIS A C 1
ATOM 545 O O . HIS A 1 71 ? -3.138 8.530 -8.069 1.00 90.31 71 HIS A O 1
ATOM 551 N N . LEU A 1 72 ? -1.480 7.389 -7.085 1.00 91.25 72 LEU A N 1
ATOM 552 C CA . LEU A 1 72 ? -2.305 6.880 -5.988 1.00 91.25 72 LEU A CA 1
ATOM 553 C C . LEU A 1 72 ? -2.851 8.014 -5.114 1.00 91.25 72 LEU A C 1
ATOM 555 O O . LEU A 1 72 ? -4.027 7.995 -4.744 1.00 91.25 72 LEU A O 1
ATOM 559 N N . SER A 1 73 ? -2.020 9.012 -4.818 1.00 91.00 73 SER A N 1
ATOM 560 C CA . SER A 1 73 ? -2.428 10.206 -4.074 1.00 91.00 73 SER A CA 1
ATOM 561 C C . SER A 1 73 ? -3.477 11.020 -4.842 1.00 91.00 73 SER A C 1
ATOM 563 O O . SER A 1 73 ? -4.537 11.343 -4.303 1.00 91.00 73 SER A O 1
ATOM 565 N N . GLU A 1 74 ? -3.249 11.270 -6.135 1.00 91.19 74 GLU A N 1
ATOM 566 C CA . GLU A 1 74 ? -4.175 12.010 -7.008 1.00 91.19 74 GLU A CA 1
ATOM 567 C C . GLU A 1 74 ? -5.547 11.332 -7.127 1.00 91.19 74 GLU A C 1
ATOM 569 O O . GLU A 1 74 ? -6.583 12.001 -7.172 1.00 91.19 74 GLU A O 1
ATOM 574 N N . LYS A 1 75 ? -5.575 9.995 -7.124 1.00 90.06 75 LYS A N 1
ATOM 575 C CA . LYS A 1 75 ? -6.805 9.190 -7.161 1.00 90.06 75 LYS A CA 1
ATOM 576 C C . LYS A 1 75 ? -7.446 8.982 -5.787 1.00 90.06 75 LYS A C 1
ATOM 578 O O . LYS A 1 75 ? -8.410 8.226 -5.684 1.00 90.06 75 LYS A O 1
ATOM 583 N N . LYS A 1 76 ? -6.964 9.669 -4.743 1.00 92.38 76 LYS A N 1
ATOM 584 C CA . LYS A 1 76 ? -7.476 9.579 -3.365 1.00 92.38 76 LYS A CA 1
ATOM 585 C C . LYS A 1 76 ? -7.450 8.147 -2.828 1.00 92.38 76 LYS A C 1
ATOM 587 O O . LYS A 1 76 ? -8.419 7.676 -2.233 1.00 92.38 76 LYS A O 1
ATOM 592 N N . SER A 1 77 ? -6.351 7.435 -3.067 1.00 94.00 77 SER A N 1
ATOM 593 C CA . SER A 1 77 ? -6.081 6.172 -2.383 1.00 94.00 77 SER A CA 1
ATOM 594 C C . SER A 1 77 ? -6.124 6.370 -0.863 1.00 94.00 77 SER A C 1
ATOM 596 O O . SER A 1 77 ? -5.651 7.386 -0.352 1.00 94.00 77 SER A O 1
ATOM 598 N N . ALA A 1 78 ? -6.685 5.405 -0.133 1.00 96.25 78 ALA A N 1
ATOM 599 C CA . ALA A 1 78 ? -6.753 5.476 1.322 1.00 96.25 78 ALA A CA 1
ATOM 600 C C . ALA A 1 78 ? -5.396 5.156 1.959 1.00 96.25 78 ALA A C 1
ATOM 602 O O . ALA A 1 78 ? -5.001 5.830 2.913 1.00 96.25 78 ALA A O 1
ATOM 603 N N . ALA A 1 79 ? -4.698 4.141 1.437 1.00 96.25 79 ALA A N 1
ATOM 604 C CA . ALA A 1 79 ? -3.404 3.684 1.933 1.00 96.25 79 ALA A CA 1
ATOM 605 C C . ALA A 1 79 ? -2.649 2.836 0.891 1.00 96.25 79 ALA A C 1
ATOM 607 O O . ALA A 1 79 ? -3.238 2.276 -0.034 1.00 96.25 79 ALA A O 1
ATOM 608 N N . LEU A 1 80 ? -1.333 2.709 1.080 1.00 95.44 80 LEU A N 1
ATOM 609 C CA . LEU A 1 80 ? -0.456 1.828 0.311 1.00 95.44 80 LEU A CA 1
ATOM 610 C C . LEU A 1 80 ? 0.322 0.920 1.271 1.00 95.44 80 LEU A C 1
ATOM 612 O O . LEU A 1 80 ? 1.031 1.406 2.151 1.00 95.44 80 LEU A O 1
ATOM 616 N N . GLY A 1 81 ? 0.197 -0.390 1.088 1.00 95.00 81 GLY A N 1
ATOM 617 C CA . GLY A 1 81 ? 0.969 -1.416 1.774 1.00 95.00 81 GLY A CA 1
ATOM 618 C C . GLY A 1 81 ? 2.044 -1.989 0.858 1.00 95.00 81 GLY A C 1
ATOM 619 O O . GLY A 1 81 ? 1.742 -2.467 -0.237 1.00 95.00 81 GLY A O 1
ATOM 620 N N . ILE A 1 82 ? 3.292 -1.961 1.323 1.00 92.94 82 ILE A N 1
ATOM 621 C CA . ILE A 1 82 ? 4.423 -2.577 0.628 1.00 92.94 82 ILE A CA 1
ATOM 622 C C . ILE A 1 82 ? 4.655 -3.964 1.225 1.00 92.94 82 ILE A C 1
ATOM 624 O O . ILE A 1 82 ? 4.967 -4.100 2.410 1.00 92.94 82 ILE A O 1
ATOM 628 N N . CYS A 1 83 ? 4.479 -4.992 0.405 1.00 91.06 83 CYS A N 1
ATOM 629 C CA . CYS A 1 83 ? 4.701 -6.382 0.767 1.00 91.06 83 CYS A CA 1
ATOM 630 C C . CYS A 1 83 ? 6.147 -6.785 0.472 1.00 91.06 83 CYS A C 1
ATOM 632 O O . CYS A 1 83 ? 6.743 -6.320 -0.494 1.00 91.06 83 CYS A O 1
ATOM 634 N N . TYR A 1 84 ? 6.687 -7.685 1.297 1.00 87.31 84 TYR A N 1
ATOM 635 C CA . TYR A 1 84 ? 8.030 -8.252 1.127 1.00 87.31 84 TYR A CA 1
ATOM 636 C C . TYR A 1 84 ? 9.182 -7.224 1.045 1.00 87.31 84 TYR A C 1
ATOM 638 O O . TYR A 1 84 ? 10.098 -7.411 0.241 1.00 87.31 84 TYR A O 1
ATOM 646 N N . PRO A 1 85 ? 9.190 -6.145 1.858 1.00 80.19 85 PRO A N 1
ATOM 647 C CA . PRO A 1 85 ? 10.294 -5.191 1.824 1.00 80.19 85 PRO A CA 1
ATOM 648 C C . PRO A 1 85 ? 11.619 -5.900 2.154 1.00 80.19 85 PRO A C 1
ATOM 650 O O . PRO A 1 85 ? 11.738 -6.540 3.199 1.00 80.19 85 PRO A O 1
ATOM 653 N N . GLY A 1 86 ? 12.607 -5.790 1.260 1.00 73.75 86 GLY A N 1
ATOM 654 C CA . GLY A 1 86 ? 13.951 -6.358 1.437 1.00 73.75 86 GLY A CA 1
ATOM 655 C C . GLY A 1 86 ? 14.109 -7.845 1.096 1.00 73.75 86 GLY A C 1
ATOM 656 O O . GLY A 1 86 ? 15.168 -8.403 1.371 1.00 73.75 86 GLY A O 1
ATOM 657 N N . LEU A 1 87 ? 13.090 -8.496 0.522 1.00 69.94 87 LEU A N 1
ATOM 658 C CA . LEU A 1 87 ? 13.209 -9.869 0.002 1.00 69.94 87 LEU A CA 1
ATOM 659 C C . LEU A 1 87 ? 13.798 -9.941 -1.418 1.00 69.94 87 LEU A C 1
ATOM 661 O O . LEU A 1 87 ? 14.063 -11.046 -1.895 1.00 69.94 87 LEU A O 1
ATOM 665 N N . TYR A 1 88 ? 14.039 -8.793 -2.057 1.00 58.12 88 TYR A N 1
ATOM 666 C CA . TYR A 1 88 ? 14.580 -8.653 -3.410 1.00 58.12 88 TYR A CA 1
ATOM 667 C C . TYR A 1 88 ? 15.477 -7.418 -3.495 1.00 58.12 88 TYR A C 1
ATOM 669 O O . TYR A 1 88 ? 15.173 -6.434 -2.775 1.00 58.12 88 TYR A O 1
#

Secondary structure (DSSP, 8-state):
--EEHHHHTTS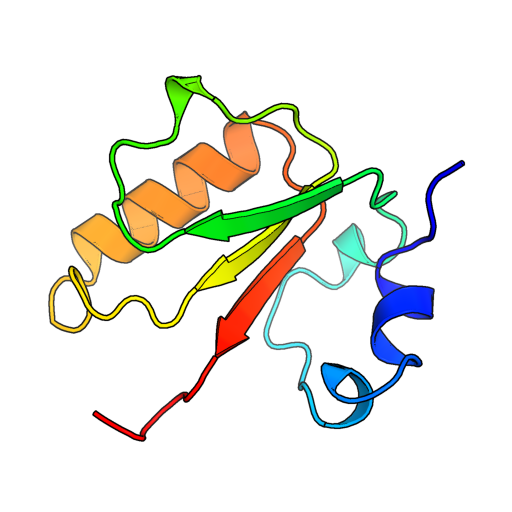GGGGG----S-GGGGG-EE-EEEE-SSGGGGGG--SSEEEEE--GGGTT-HHHHHHHHHHHHHTT-SEEEEPSTT--

Nearest PDB structures (foldseek):
  3m5d-assembly1_A  TM=4.241E-01  e=2.916E-01  Xanthomonas campestris pv. campestris
  3m4n-assembly1_A  TM=4.112E-01  e=1.376E+00  Xanthomonas campestris pv. campestris
  8pps-assembly1_B  TM=6.058E-01  e=7.955E+00  Pseudomonas aeruginosa PAO1
  2d4a-assembly1_D  TM=3.588E-01  e=9.740E+00  Aeropyrum pernix

pLDDT: mean 89.92, std 7.88, range [58.12, 97.5]

Radius of gyration: 12.57 Å; Cα contacts (8 Å, |Δi|>4): 114; chains: 1; bounding box: 34×22×30 Å

Sequence (88 aa):
MGIMVRDALGIGALTNGKLLAGHEGLNNIINHVSVIEVPDAHEWFRGNELFLTAFYTIQNDISAQLKLITHLSEKKSAALGICYPGLY

Solvent-accessible surface area (backbone atoms only — not comparable to full-atom values): 5256 Å² total; per-residue (Å²): 135,60,48,35,45,58,59,49,43,71,42,78,78,40,54,78,58,75,89,85,70,66,74,87,39,36,76,29,48,29,69,44,77,48,77,49,76,58,85,81,58,67,85,73,66,82,36,24,22,36,35,37,29,62,47,71,82,41,70,91,34,67,68,58,49,51,51,45,54,51,53,40,56,77,49,45,43,31,45,79,45,76,46,70,82,82,78,114